Protein AF-A0A5C3FIM9-F1 (afdb_monomer_lite)

pLDDT: mean 81.19, std 13.93, range [34.5, 94.12]

Organism: Pseudozyma antarctica (NCBI:txid84753)

Sequence (104 aa):
MSGRTQASLDSAPADADIAICYHGHNSAYTNDGNTVKDADVFGGLRWADCNGIGIDCFWMSGGGKLGENIFQYWGDDGPDNLAFVKRNDNCEYHPDDKIIYCHN

Radius of gyration: 12.68 Å; chains: 1; bounding box: 32×33×30 Å

Foldseek 3Di:
DQDFDEWDCPQPDPQFFKKKKFQAAKVQPDVDDFADPPPVFKDWDDWDDDPNGIITMMTGAQPVVVFKGKIAGDDDPDVRGMDMDGPDPQWDQDVVRRMIIGGD

Secondary structure (DSSP, 8-state):
--------STTS-TT--EEEEE-SEETTTSSSS-----TTTEEE---EEETTEEEEEEEE-S-GGG--EEEEEES---TTSEEEEESSTTEEEETTTTEEEE--

Structure (mmCIF, N/CA/C/O backbone):
data_AF-A0A5C3FIM9-F1
#
_entry.id   AF-A0A5C3FIM9-F1
#
loop_
_atom_site.group_PDB
_atom_site.id
_atom_site.type_symbol
_atom_site.label_atom_id
_atom_site.label_alt_id
_atom_site.label_comp_id
_atom_site.label_asym_id
_atom_site.label_entity_id
_atom_site.label_seq_id
_atom_site.pdbx_PDB_ins_code
_atom_site.Cartn_x
_atom_site.Cartn_y
_atom_site.Cartn_z
_atom_site.occupancy
_atom_site.B_iso_or_equiv
_atom_site.auth_seq_id
_atom_site.auth_comp_id
_atom_site.auth_asym_id
_atom_site.auth_atom_id
_atom_site.pdbx_PDB_model_num
ATOM 1 N N . MET A 1 1 ? 16.729 -19.530 -8.516 1.00 34.50 1 MET A N 1
ATOM 2 C CA . MET A 1 1 ? 15.538 -19.347 -7.662 1.00 34.50 1 MET A CA 1
ATOM 3 C C . MET A 1 1 ? 14.955 -17.999 -8.042 1.00 34.50 1 MET A C 1
ATOM 5 O O . MET A 1 1 ? 15.652 -17.007 -7.900 1.00 34.50 1 MET A O 1
ATOM 9 N N . SER A 1 2 ? 13.774 -17.977 -8.661 1.00 37.34 2 SER A N 1
ATOM 10 C CA . SER A 1 2 ? 13.079 -16.736 -9.025 1.00 37.34 2 SER A CA 1
ATOM 11 C C . SER A 1 2 ? 12.379 -16.242 -7.758 1.00 37.34 2 SER A C 1
ATOM 13 O O . SER A 1 2 ? 11.441 -16.882 -7.286 1.00 37.34 2 SER A O 1
ATOM 15 N N . GLY A 1 3 ? 12.948 -15.225 -7.111 1.00 48.00 3 GLY A N 1
ATOM 16 C CA . GLY A 1 3 ? 12.395 -14.645 -5.889 1.00 48.00 3 GLY A CA 1
ATOM 17 C C . GLY A 1 3 ? 11.316 -13.646 -6.268 1.00 48.00 3 GLY A C 1
ATOM 18 O O . GLY A 1 3 ? 11.642 -12.579 -6.772 1.00 48.00 3 GLY A O 1
ATOM 19 N N . ARG A 1 4 ? 10.047 -14.011 -6.077 1.00 53.16 4 ARG A N 1
ATOM 20 C CA . ARG A 1 4 ? 8.940 -13.056 -6.170 1.00 53.16 4 ARG A CA 1
ATOM 21 C C . ARG A 1 4 ? 8.923 -12.188 -4.921 1.00 53.16 4 ARG A C 1
ATOM 23 O O . ARG A 1 4 ? 9.156 -12.698 -3.822 1.00 53.16 4 ARG A O 1
ATOM 30 N N . THR A 1 5 ? 8.573 -10.921 -5.098 1.00 60.88 5 THR A N 1
ATOM 31 C CA . THR A 1 5 ? 8.156 -10.026 -4.019 1.00 60.88 5 THR A CA 1
ATOM 32 C C . THR A 1 5 ? 7.086 -10.729 -3.170 1.00 60.88 5 THR A C 1
ATOM 34 O O . THR A 1 5 ? 6.135 -11.296 -3.708 1.00 60.88 5 THR A O 1
ATOM 37 N N . GLN A 1 6 ? 7.255 -10.752 -1.846 1.00 70.62 6 GLN A N 1
ATOM 38 C CA . GLN A 1 6 ? 6.305 -11.356 -0.906 1.00 70.62 6 GLN A CA 1
ATOM 39 C C . GLN A 1 6 ? 5.947 -10.335 0.167 1.00 70.62 6 GLN A C 1
ATOM 41 O O . GLN A 1 6 ? 6.827 -9.852 0.874 1.00 70.62 6 GLN A O 1
ATOM 46 N N . ALA A 1 7 ? 4.656 -10.037 0.297 1.00 79.06 7 ALA A N 1
ATOM 47 C CA . ALA A 1 7 ? 4.130 -9.254 1.406 1.00 79.06 7 ALA A CA 1
ATOM 48 C C . ALA A 1 7 ? 3.695 -10.178 2.549 1.00 79.06 7 ALA A C 1
ATOM 50 O O . ALA A 1 7 ? 3.229 -11.294 2.320 1.00 79.06 7 ALA A O 1
ATOM 51 N N . SER A 1 8 ? 3.839 -9.703 3.784 1.00 82.31 8 SER A N 1
ATOM 52 C CA . SER A 1 8 ? 3.346 -10.379 4.983 1.00 82.31 8 SER A CA 1
ATOM 53 C C . SER A 1 8 ? 2.864 -9.351 6.002 1.00 82.31 8 SER A C 1
ATOM 55 O O . SER A 1 8 ? 3.424 -8.262 6.117 1.00 82.31 8 SER A O 1
ATOM 57 N N . LEU A 1 9 ? 1.838 -9.728 6.763 1.00 83.38 9 LEU A N 1
ATOM 58 C CA . LEU A 1 9 ? 1.301 -8.962 7.886 1.00 83.38 9 LEU A CA 1
ATOM 59 C C . LEU A 1 9 ? 1.957 -9.326 9.230 1.00 83.38 9 LEU A C 1
ATOM 61 O O . LEU A 1 9 ? 1.590 -8.740 10.243 1.00 83.38 9 LEU A O 1
ATOM 65 N N . ASP A 1 10 ? 2.913 -10.261 9.272 1.00 84.81 10 ASP A N 1
ATOM 66 C CA . ASP A 1 10 ? 3.477 -10.794 10.530 1.00 84.81 10 ASP A CA 1
ATOM 67 C C . ASP A 1 10 ? 4.151 -9.726 11.404 1.00 84.81 10 ASP A C 1
ATOM 69 O O . ASP A 1 10 ? 4.236 -9.868 12.621 1.00 84.81 10 ASP A O 1
ATOM 73 N N . SER A 1 11 ? 4.669 -8.666 10.778 1.00 83.12 11 SER A N 1
ATOM 74 C CA . SER A 1 11 ? 5.294 -7.523 11.462 1.00 83.12 11 SER A CA 1
ATOM 75 C C . SER A 1 11 ? 4.410 -6.271 11.470 1.00 83.12 11 SER A C 1
ATOM 77 O O . SER A 1 11 ? 4.854 -5.228 11.942 1.00 83.12 11 SER A O 1
ATOM 79 N N . ALA A 1 12 ? 3.192 -6.357 10.930 1.00 86.44 12 ALA A N 1
ATOM 80 C CA . ALA A 1 12 ? 2.238 -5.257 10.910 1.00 86.44 12 ALA A CA 1
ATOM 81 C C . ALA A 1 12 ? 1.430 -5.226 12.222 1.00 86.44 12 ALA A C 1
ATOM 83 O O . ALA A 1 12 ? 1.144 -6.287 12.791 1.00 86.44 12 ALA A O 1
ATOM 84 N N . PRO A 1 13 ? 1.020 -4.042 12.707 1.00 88.31 13 PRO A N 1
ATOM 85 C CA . PRO A 1 13 ? 0.160 -3.934 13.881 1.00 88.31 13 PRO A CA 1
ATOM 86 C C . PRO A 1 13 ? -1.219 -4.563 13.615 1.00 88.31 13 PRO A C 1
ATOM 88 O O . PRO A 1 13 ? -1.560 -4.876 12.473 1.00 88.31 13 PRO A O 1
ATOM 91 N N . ALA A 1 14 ? -2.001 -4.827 14.667 1.00 88.06 14 ALA A N 1
ATOM 92 C CA . ALA A 1 14 ? -3.256 -5.597 14.589 1.00 88.06 14 ALA A CA 1
ATOM 93 C C . ALA A 1 14 ? -4.401 -4.877 13.848 1.00 88.06 14 ALA A C 1
ATOM 95 O O . ALA A 1 14 ? -5.351 -5.517 13.406 1.00 88.06 14 ALA A O 1
ATOM 96 N N . ASP A 1 15 ? -4.282 -3.567 13.696 1.00 87.00 15 ASP A N 1
ATOM 97 C CA . ASP A 1 15 ? -5.183 -2.660 12.989 1.00 87.00 15 ASP A CA 1
ATOM 98 C C . ASP A 1 15 ? -4.796 -2.429 11.520 1.00 87.00 15 ASP A C 1
ATOM 100 O O . ASP A 1 15 ? -5.559 -1.813 10.789 1.00 87.00 15 ASP A O 1
ATOM 104 N N . ALA A 1 16 ? -3.659 -2.953 11.052 1.00 90.44 16 ALA A N 1
ATOM 105 C CA . ALA A 1 16 ? -3.329 -2.927 9.629 1.00 90.44 16 ALA A CA 1
ATOM 106 C C . ALA A 1 16 ? -4.360 -3.710 8.794 1.00 90.44 16 ALA A C 1
ATOM 108 O O . ALA A 1 16 ? -4.636 -4.883 9.078 1.00 90.44 16 ALA A O 1
ATOM 109 N N . ASP A 1 17 ? -4.856 -3.092 7.724 1.00 93.25 17 ASP A N 1
ATOM 110 C CA . ASP A 1 17 ? -5.798 -3.717 6.788 1.00 93.25 17 ASP A CA 1
ATOM 111 C C . ASP A 1 17 ? -5.073 -4.421 5.640 1.00 93.25 17 ASP A C 1
ATOM 113 O O . ASP A 1 17 ? -5.551 -5.425 5.111 1.00 93.25 17 ASP A O 1
ATOM 117 N N . ILE A 1 18 ? -3.886 -3.939 5.266 1.00 93.31 18 ILE A N 1
ATOM 118 C CA . ILE A 1 18 ? -3.081 -4.516 4.191 1.00 93.31 18 ILE A CA 1
ATOM 119 C C . ILE A 1 18 ? -1.585 -4.317 4.448 1.00 93.31 18 ILE A C 1
ATOM 121 O O . ILE A 1 18 ? -1.151 -3.300 4.990 1.00 93.31 18 ILE A O 1
ATOM 125 N N . ALA A 1 19 ? -0.788 -5.301 4.037 1.00 92.62 19 ALA A N 1
ATOM 126 C CA . ALA A 1 19 ? 0.652 -5.168 3.851 1.00 92.62 19 ALA A CA 1
ATOM 127 C C . ALA A 1 19 ? 0.953 -5.152 2.356 1.00 92.62 19 ALA A C 1
ATOM 129 O O . ALA A 1 19 ? 0.446 -6.000 1.620 1.00 92.62 19 ALA A O 1
ATOM 130 N N . ILE A 1 20 ? 1.787 -4.218 1.920 1.00 90.81 20 ILE A N 1
ATOM 131 C CA . ILE A 1 20 ? 2.178 -4.024 0.528 1.00 90.81 20 ILE A CA 1
ATOM 132 C C . ILE A 1 20 ? 3.700 -4.045 0.469 1.00 90.81 20 ILE A C 1
ATOM 134 O O . ILE A 1 20 ? 4.367 -3.441 1.300 1.00 90.81 20 ILE A O 1
ATOM 138 N N . CYS A 1 21 ? 4.241 -4.743 -0.517 1.00 88.38 21 CYS A N 1
ATOM 139 C CA . CYS A 1 21 ? 5.633 -4.683 -0.916 1.00 88.38 21 CYS A CA 1
ATOM 140 C C . CYS A 1 21 ? 5.664 -4.281 -2.382 1.00 88.38 21 CYS A C 1
ATOM 142 O O . CYS A 1 21 ? 5.071 -4.964 -3.222 1.00 88.38 21 CYS A O 1
ATOM 144 N N . TYR A 1 22 ? 6.333 -3.176 -2.682 1.00 86.56 22 TYR A N 1
ATOM 145 C CA . TYR A 1 22 ? 6.424 -2.667 -4.037 1.00 86.56 22 TYR A CA 1
ATOM 146 C C . TYR A 1 22 ? 7.857 -2.291 -4.394 1.00 86.56 22 TYR A C 1
ATOM 148 O O . TYR A 1 22 ? 8.593 -1.719 -3.589 1.00 86.56 22 TYR A O 1
ATOM 156 N N . HIS A 1 23 ? 8.240 -2.614 -5.623 1.00 84.00 23 HIS A N 1
ATOM 157 C CA . HIS A 1 23 ? 9.474 -2.151 -6.228 1.00 84.00 23 HIS A CA 1
ATOM 158 C C . HIS A 1 23 ? 9.163 -1.129 -7.326 1.00 84.00 23 HIS A C 1
ATOM 160 O O . HIS A 1 23 ? 8.631 -1.484 -8.376 1.00 84.00 23 HIS A O 1
ATOM 166 N N . GLY A 1 24 ? 9.514 0.137 -7.090 1.00 82.44 24 GLY A N 1
ATOM 167 C CA . GLY A 1 24 ? 9.319 1.220 -8.053 1.00 82.44 24 GLY A CA 1
ATOM 168 C C . GLY A 1 24 ? 8.923 2.542 -7.401 1.00 82.44 24 GLY A C 1
ATOM 169 O O . GLY A 1 24 ? 8.866 2.663 -6.175 1.00 82.44 24 GLY A O 1
ATOM 170 N N . HIS A 1 25 ? 8.627 3.542 -8.234 1.00 87.06 25 HIS A N 1
ATOM 171 C CA . HIS A 1 25 ? 8.176 4.857 -7.771 1.00 87.06 25 HIS A CA 1
ATOM 172 C C . HIS A 1 25 ? 6.777 4.743 -7.168 1.00 87.06 25 HIS A C 1
ATOM 174 O O . HIS A 1 25 ? 5.874 4.193 -7.790 1.00 87.06 25 HIS A O 1
ATOM 180 N N . ASN A 1 26 ? 6.572 5.229 -5.947 1.00 89.25 26 ASN A N 1
ATOM 181 C CA . ASN A 1 26 ? 5.307 5.021 -5.248 1.00 89.25 26 ASN A CA 1
ATOM 182 C C . ASN A 1 26 ? 5.030 6.088 -4.190 1.00 89.25 26 ASN A C 1
ATOM 184 O O . ASN A 1 26 ? 5.948 6.733 -3.684 1.00 89.25 26 ASN A O 1
ATOM 188 N N . SER A 1 27 ? 3.762 6.272 -3.837 1.00 91.81 27 SER A N 1
ATOM 189 C CA . SER A 1 27 ? 3.317 7.337 -2.934 1.00 91.81 27 SER A CA 1
ATOM 190 C C . SER A 1 27 ? 3.639 7.077 -1.458 1.00 91.81 27 SER A C 1
ATOM 192 O O . SER A 1 27 ? 3.626 8.012 -0.658 1.00 91.81 27 SER A O 1
ATOM 194 N N . ALA A 1 28 ? 3.981 5.841 -1.071 1.00 89.25 28 ALA A N 1
ATOM 195 C CA . ALA A 1 28 ? 4.317 5.497 0.314 1.00 89.25 28 ALA A CA 1
ATOM 196 C C . ALA A 1 28 ? 5.626 6.164 0.778 1.00 89.25 28 ALA A C 1
ATOM 198 O O . ALA A 1 28 ? 5.709 6.636 1.912 1.00 89.25 28 ALA A O 1
ATOM 199 N N . TYR A 1 29 ? 6.614 6.299 -0.114 1.00 86.62 29 TYR A N 1
ATOM 200 C CA . TYR A 1 29 ? 7.941 6.851 0.215 1.00 86.62 29 TYR A CA 1
ATOM 201 C C . TYR A 1 29 ? 8.313 8.123 -0.559 1.00 86.62 29 TYR A C 1
ATOM 203 O O . TYR A 1 29 ? 9.417 8.643 -0.409 1.00 86.62 29 TYR A O 1
ATOM 211 N N . THR A 1 30 ? 7.389 8.668 -1.350 1.00 85.81 30 THR A N 1
ATOM 212 C CA . THR A 1 30 ? 7.580 9.909 -2.125 1.00 85.81 30 THR A CA 1
ATOM 213 C C . THR A 1 30 ? 6.511 10.932 -1.759 1.00 85.81 30 THR A C 1
ATOM 215 O O . THR A 1 30 ? 5.490 10.566 -1.195 1.00 85.81 30 THR A O 1
ATOM 218 N N . ASN A 1 31 ? 6.697 12.217 -2.063 1.00 87.12 31 ASN A N 1
ATOM 219 C CA . ASN A 1 31 ? 5.670 13.238 -1.788 1.00 87.12 31 ASN A CA 1
ATOM 220 C C . ASN A 1 31 ? 4.551 13.288 -2.845 1.00 87.12 31 ASN A C 1
ATOM 222 O O . ASN A 1 31 ? 3.742 14.213 -2.824 1.00 87.12 31 ASN A O 1
ATOM 226 N N . ASP A 1 32 ? 4.511 12.314 -3.753 1.00 86.94 32 ASP A N 1
ATOM 227 C CA . ASP A 1 32 ? 3.494 12.217 -4.792 1.00 86.94 32 ASP A CA 1
ATOM 228 C C . ASP A 1 32 ? 2.271 11.434 -4.289 1.00 86.94 32 ASP A C 1
ATOM 230 O O . ASP A 1 32 ? 2.383 10.533 -3.456 1.00 86.94 32 ASP A O 1
ATOM 234 N N . GLY A 1 33 ? 1.097 11.733 -4.847 1.00 87.06 33 GLY A N 1
ATOM 235 C CA . GLY A 1 33 ? -0.141 11.003 -4.562 1.00 87.06 33 GLY A CA 1
ATOM 236 C C . GLY A 1 33 ? -0.768 11.309 -3.200 1.00 87.06 33 GLY A C 1
ATOM 237 O O . GLY A 1 33 ? -0.502 12.342 -2.590 1.00 87.06 33 GLY A O 1
ATOM 238 N N . ASN A 1 34 ? -1.647 10.408 -2.753 1.00 88.94 34 ASN A N 1
ATOM 239 C CA . ASN A 1 34 ? -2.562 10.635 -1.626 1.00 88.94 34 ASN A CA 1
ATOM 240 C C . ASN A 1 34 ? -2.405 9.620 -0.474 1.00 88.94 34 ASN A C 1
ATOM 242 O O . ASN A 1 34 ? -3.365 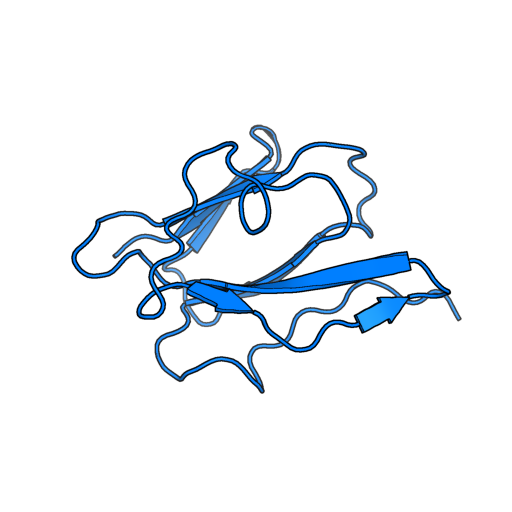9.352 0.248 1.00 88.94 34 ASN A O 1
ATOM 246 N N . THR A 1 35 ? -1.217 9.035 -0.288 1.00 91.38 35 THR A N 1
ATOM 247 C CA . THR A 1 35 ? -0.984 8.121 0.845 1.00 91.38 35 THR A CA 1
ATOM 248 C C . THR A 1 35 ? -0.911 8.893 2.150 1.00 91.38 35 THR A C 1
ATOM 250 O O . THR A 1 35 ? -0.070 9.781 2.310 1.00 91.38 35 THR A O 1
ATOM 253 N N . VAL A 1 36 ? -1.762 8.516 3.100 1.00 91.12 36 VAL A N 1
ATOM 254 C CA . VAL A 1 36 ? -1.739 9.044 4.463 1.00 91.12 36 VAL A CA 1
ATOM 255 C C . VAL A 1 36 ? -0.618 8.334 5.216 1.00 91.12 36 VAL A C 1
ATOM 257 O O . VAL A 1 36 ? -0.647 7.114 5.357 1.00 91.12 36 VAL A O 1
ATOM 260 N N . LYS A 1 37 ? 0.389 9.093 5.666 1.00 89.75 37 LYS A N 1
ATOM 261 C CA . LYS A 1 37 ? 1.628 8.568 6.282 1.00 89.75 37 LYS A CA 1
ATOM 262 C C . LYS A 1 37 ? 1.698 8.775 7.790 1.00 89.75 37 LYS A C 1
ATOM 264 O O . LYS A 1 37 ? 2.773 8.673 8.382 1.00 89.75 37 LYS A O 1
ATOM 269 N N . ASP A 1 38 ? 0.570 9.111 8.402 1.00 89.94 38 ASP A N 1
ATOM 270 C CA . ASP A 1 38 ? 0.473 9.202 9.849 1.00 89.94 38 ASP A CA 1
ATOM 271 C C . ASP A 1 38 ? 0.745 7.833 10.474 1.00 89.94 38 ASP A C 1
ATOM 273 O O . ASP A 1 38 ? 0.251 6.810 9.999 1.00 89.94 38 ASP A O 1
ATOM 277 N N . ALA A 1 39 ? 1.531 7.820 11.551 1.00 87.75 39 ALA A N 1
ATOM 278 C CA . ALA A 1 39 ? 2.018 6.589 12.180 1.00 87.75 39 ALA A CA 1
ATOM 279 C C . ALA A 1 39 ? 0.897 5.670 12.705 1.00 87.75 39 ALA A C 1
ATOM 281 O O . ALA A 1 39 ? 1.140 4.491 12.951 1.00 87.75 39 ALA A O 1
ATOM 282 N N . ASP A 1 40 ? -0.315 6.208 12.864 1.00 87.56 40 ASP A N 1
ATOM 283 C CA . ASP A 1 40 ? -1.508 5.469 13.280 1.00 87.56 40 ASP A CA 1
ATOM 284 C C . ASP A 1 40 ? -2.126 4.643 12.138 1.00 87.56 40 ASP A C 1
ATOM 286 O O . ASP A 1 40 ? -2.892 3.722 12.399 1.00 87.56 40 ASP A O 1
ATOM 290 N N . VAL A 1 41 ? -1.839 4.975 10.873 1.00 89.56 41 VAL A N 1
ATOM 291 C CA . VAL A 1 41 ? -2.503 4.369 9.698 1.00 89.56 41 VAL A CA 1
ATOM 292 C C . VAL A 1 41 ? -1.535 3.907 8.615 1.00 89.56 41 VAL A C 1
ATOM 294 O O . VAL A 1 41 ? -1.954 3.412 7.567 1.00 89.56 41 VAL A O 1
ATOM 297 N N . PHE A 1 42 ? -0.239 4.089 8.854 1.00 92.19 42 PHE A N 1
ATOM 298 C CA . PHE A 1 42 ? 0.829 3.734 7.941 1.00 92.19 42 PHE A CA 1
ATOM 299 C C . PHE A 1 42 ? 2.127 3.455 8.693 1.00 92.19 42 PHE A C 1
ATOM 301 O O . PHE A 1 42 ? 2.496 4.156 9.638 1.00 92.19 42 PHE A O 1
ATOM 308 N N . GLY A 1 43 ? 2.894 2.484 8.205 1.00 90.62 43 GLY A N 1
ATOM 309 C CA . GLY A 1 43 ? 4.254 2.286 8.682 1.00 90.62 43 GLY A CA 1
ATOM 310 C C . GLY A 1 43 ? 5.073 1.347 7.814 1.00 90.62 43 GLY A C 1
ATOM 311 O O . GLY A 1 43 ? 4.554 0.440 7.168 1.00 90.62 43 GLY A O 1
ATOM 312 N N . GLY A 1 44 ? 6.389 1.553 7.827 1.00 87.06 44 GLY A N 1
ATOM 313 C CA . GLY A 1 44 ? 7.328 0.664 7.152 1.00 87.06 44 GLY A CA 1
ATOM 314 C C . GLY A 1 44 ? 7.358 -0.722 7.797 1.00 87.06 44 GLY A C 1
ATOM 315 O O . GLY A 1 44 ? 7.391 -0.861 9.020 1.00 87.06 44 GLY A O 1
ATOM 316 N N . LEU A 1 45 ? 7.380 -1.749 6.959 1.00 81.62 45 LEU A N 1
ATOM 317 C CA . LEU A 1 45 ? 7.714 -3.120 7.321 1.00 81.62 45 LEU A CA 1
ATOM 318 C C . LEU A 1 45 ? 9.201 -3.369 7.029 1.00 81.62 45 LEU A C 1
ATOM 320 O O . LEU A 1 45 ? 9.922 -2.493 6.549 1.00 81.62 45 LEU A O 1
ATOM 324 N N . ARG A 1 46 ? 9.691 -4.572 7.352 1.00 68.69 46 ARG A N 1
ATOM 325 C CA . ARG A 1 46 ? 11.075 -4.953 7.040 1.00 68.69 46 ARG A CA 1
ATOM 326 C C . ARG A 1 46 ? 11.341 -4.789 5.544 1.00 68.69 46 ARG A C 1
ATOM 328 O O . ARG A 1 46 ? 10.655 -5.391 4.726 1.00 68.69 46 ARG A O 1
ATOM 335 N N . TRP A 1 47 ? 12.377 -4.021 5.229 1.00 62.72 47 TRP A N 1
ATOM 336 C CA . TRP A 1 47 ? 12.923 -3.913 3.885 1.00 62.72 47 TRP A CA 1
ATOM 337 C C . TRP A 1 47 ? 13.534 -5.253 3.465 1.00 62.72 47 TRP A C 1
ATOM 339 O O . TRP A 1 47 ? 14.242 -5.892 4.254 1.00 62.72 47 TRP A O 1
ATOM 349 N N . ALA A 1 48 ? 13.233 -5.689 2.244 1.00 59.75 48 ALA A N 1
ATOM 350 C CA . ALA A 1 48 ? 13.739 -6.935 1.688 1.00 59.75 48 ALA A CA 1
ATOM 351 C C . ALA A 1 48 ? 14.569 -6.650 0.434 1.00 59.75 48 ALA A C 1
ATOM 353 O O . ALA A 1 48 ? 14.113 -5.981 -0.489 1.00 59.75 48 ALA A O 1
ATOM 354 N N . ASP A 1 49 ? 15.780 -7.203 0.393 1.00 54.88 49 ASP A N 1
ATOM 355 C CA . ASP A 1 49 ? 16.613 -7.229 -0.806 1.00 54.88 49 ASP A CA 1
ATOM 356 C C . ASP A 1 49 ? 16.237 -8.435 -1.672 1.00 54.88 49 ASP A C 1
ATOM 358 O O . ASP A 1 49 ? 16.384 -9.586 -1.248 1.00 54.88 49 ASP A O 1
ATOM 362 N N . CYS A 1 50 ? 15.822 -8.201 -2.915 1.00 54.28 50 CYS A N 1
ATOM 363 C CA . CYS A 1 50 ? 15.667 -9.252 -3.921 1.00 54.28 50 CYS A CA 1
ATOM 364 C C . CYS A 1 50 ? 16.772 -9.134 -4.976 1.00 54.28 50 CYS A C 1
ATOM 366 O O . CYS A 1 50 ? 16.609 -8.483 -5.999 1.00 54.28 50 CYS A O 1
ATOM 368 N N . ASN A 1 51 ? 17.917 -9.788 -4.742 1.00 57.50 51 ASN A N 1
ATOM 369 C CA . ASN A 1 51 ? 19.093 -9.756 -5.633 1.00 57.50 51 ASN A CA 1
ATOM 370 C C . ASN A 1 51 ? 19.688 -8.344 -5.850 1.00 57.50 51 ASN A C 1
ATOM 372 O O . ASN A 1 51 ? 20.106 -8.014 -6.958 1.00 57.50 51 ASN A O 1
ATOM 376 N N . GLY A 1 52 ? 19.733 -7.516 -4.799 1.00 54.50 52 GLY A N 1
ATOM 377 C CA . GLY A 1 52 ? 20.220 -6.128 -4.866 1.00 54.50 52 GLY A CA 1
ATOM 378 C C . GLY A 1 52 ? 19.177 -5.124 -5.364 1.00 54.50 52 GLY A C 1
ATOM 379 O O . GLY A 1 52 ? 19.498 -3.958 -5.586 1.00 54.50 52 GLY A O 1
ATOM 380 N N . ILE A 1 53 ? 17.938 -5.583 -5.548 1.00 63.81 53 ILE A N 1
ATOM 381 C CA . ILE A 1 53 ? 16.770 -4.751 -5.804 1.00 63.81 53 ILE A CA 1
ATOM 382 C C . ILE A 1 53 ? 16.092 -4.492 -4.458 1.00 63.81 53 ILE A C 1
ATOM 384 O O . ILE A 1 53 ? 15.582 -5.426 -3.834 1.00 63.81 53 ILE A O 1
ATOM 388 N N . GLY A 1 54 ? 16.097 -3.232 -4.022 1.00 66.19 54 GLY A N 1
ATOM 389 C CA . GLY A 1 54 ? 15.390 -2.816 -2.818 1.00 66.19 54 GLY A CA 1
ATOM 390 C C . GLY A 1 54 ? 13.880 -2.886 -3.016 1.00 66.19 54 GLY A C 1
ATOM 391 O O . GLY A 1 54 ? 13.353 -2.292 -3.961 1.00 66.19 54 GLY A O 1
ATOM 392 N N . ILE A 1 55 ? 13.203 -3.617 -2.133 1.00 78.06 55 ILE A N 1
ATOM 393 C CA . ILE A 1 55 ? 11.745 -3.696 -2.070 1.00 78.06 55 ILE A CA 1
ATOM 394 C C . ILE A 1 55 ? 11.284 -2.951 -0.828 1.00 78.06 55 ILE A C 1
ATOM 396 O O . ILE A 1 55 ? 11.630 -3.313 0.302 1.00 78.06 55 ILE A O 1
ATOM 400 N N . ASP A 1 56 ? 10.453 -1.944 -1.057 1.00 82.94 56 ASP A N 1
ATOM 401 C CA . ASP A 1 56 ? 9.828 -1.192 0.011 1.00 82.94 56 ASP A CA 1
ATOM 402 C C . ASP A 1 56 ? 8.546 -1.898 0.441 1.00 82.94 56 ASP A C 1
ATOM 404 O O . ASP A 1 56 ? 7.594 -2.032 -0.330 1.00 82.94 56 ASP A O 1
ATOM 408 N N . CYS A 1 57 ? 8.537 -2.370 1.684 1.00 87.94 57 CYS A N 1
ATOM 409 C CA . CYS A 1 57 ? 7.383 -3.004 2.297 1.00 87.94 57 CYS A CA 1
ATOM 410 C C . CYS A 1 57 ? 6.815 -2.105 3.390 1.00 87.94 57 CYS A C 1
ATOM 412 O O . CYS A 1 57 ? 7.560 -1.570 4.207 1.00 87.94 57 CYS A O 1
ATOM 414 N N . PHE A 1 58 ? 5.498 -1.983 3.448 1.00 91.62 58 PHE A N 1
ATOM 415 C CA . PHE A 1 58 ? 4.780 -1.149 4.403 1.00 91.62 58 PHE A CA 1
ATOM 416 C C . PHE A 1 58 ? 3.393 -1.724 4.669 1.00 91.62 58 PHE A C 1
ATOM 418 O O . PHE A 1 58 ? 2.886 -2.560 3.920 1.00 91.62 58 PHE A O 1
ATOM 425 N N . TRP A 1 59 ? 2.785 -1.294 5.764 1.00 93.12 59 TRP A N 1
ATOM 426 C CA . TRP A 1 59 ? 1.388 -1.553 6.057 1.00 93.12 59 TRP A CA 1
ATOM 427 C C . TRP A 1 59 ? 0.596 -0.256 5.961 1.00 93.12 59 TRP A C 1
ATOM 429 O O . TRP A 1 59 ? 1.137 0.834 6.162 1.00 93.12 59 TRP A O 1
ATOM 439 N N . MET A 1 60 ? -0.689 -0.395 5.663 1.00 92.81 60 MET A N 1
ATOM 440 C CA . MET A 1 60 ? -1.658 0.686 5.770 1.00 92.81 60 MET A CA 1
ATOM 441 C C . MET A 1 60 ? -2.975 0.144 6.323 1.00 92.81 60 MET A C 1
ATOM 443 O O . MET A 1 60 ? -3.306 -1.034 6.147 1.00 92.81 60 MET A O 1
ATOM 447 N N . SER A 1 61 ? -3.713 1.008 7.001 1.00 91.56 61 SER A N 1
ATOM 448 C CA . SER A 1 61 ? -5.132 0.824 7.291 1.00 91.56 61 SER A CA 1
ATOM 449 C C . SER A 1 61 ? -5.954 1.861 6.526 1.00 91.56 61 SER A C 1
ATOM 451 O O . SER A 1 61 ? -5.404 2.837 6.002 1.00 91.56 61 SER A O 1
ATOM 453 N N . GLY A 1 62 ? -7.269 1.659 6.442 1.00 81.06 62 GLY A N 1
ATOM 454 C CA . GLY A 1 62 ? -8.209 2.736 6.184 1.00 81.06 62 GLY A CA 1
ATOM 455 C C . GLY A 1 62 ? -7.873 3.850 7.151 1.00 81.06 62 GLY A C 1
ATOM 456 O O . GLY A 1 62 ? -7.708 3.578 8.337 1.00 81.06 62 GLY A O 1
ATOM 457 N N . GLY A 1 63 ? -7.666 5.061 6.636 1.00 66.19 63 GLY A N 1
ATOM 458 C CA . GLY A 1 63 ? -6.980 6.186 7.285 1.00 66.19 63 GLY A CA 1
ATOM 459 C C . GLY A 1 63 ? -7.597 6.703 8.591 1.00 66.19 63 GLY A C 1
ATOM 460 O O . GLY A 1 63 ? -7.324 7.830 9.001 1.00 66.19 63 GLY A O 1
ATOM 461 N N . GLY A 1 64 ? -8.397 5.902 9.290 1.00 68.50 64 GLY A N 1
ATOM 462 C CA . GLY A 1 64 ? -8.860 6.113 10.642 1.00 68.50 64 GLY A CA 1
ATOM 463 C C . GLY A 1 64 ? -9.656 7.401 10.712 1.00 68.50 64 GLY A C 1
ATOM 464 O O . GLY A 1 64 ? -10.637 7.610 10.004 1.00 68.50 64 GLY A O 1
ATOM 465 N N . LYS A 1 65 ? -9.187 8.337 11.539 1.00 59.97 65 LYS A N 1
ATOM 466 C CA . LYS A 1 65 ? -9.806 9.666 11.671 1.00 59.97 65 LYS A CA 1
ATOM 467 C C . LYS A 1 65 ? -9.577 10.587 10.463 1.00 59.97 65 LYS A C 1
ATOM 469 O O . LYS A 1 65 ? -10.162 11.666 10.432 1.00 59.97 65 LYS A O 1
ATOM 474 N N . LEU A 1 66 ? -8.716 10.203 9.522 1.00 64.31 66 LEU A N 1
ATOM 475 C CA . LEU A 1 66 ? -8.261 11.025 8.397 1.00 64.31 66 LEU A CA 1
ATOM 476 C C . LEU A 1 66 ? -8.945 10.667 7.068 1.00 64.31 66 LEU A C 1
ATOM 478 O O . LEU A 1 66 ? -8.744 11.375 6.085 1.00 64.31 66 LEU A O 1
ATOM 482 N N . GLY A 1 67 ? -9.802 9.641 7.047 1.00 72.69 67 GLY A N 1
ATOM 483 C CA . GLY A 1 67 ? -10.543 9.219 5.855 1.00 72.69 67 GLY A CA 1
ATOM 484 C C . GLY A 1 67 ? -9.887 8.041 5.140 1.00 72.69 67 GLY A C 1
ATOM 485 O O . GLY A 1 67 ? -9.257 7.211 5.777 1.00 72.69 67 GLY A O 1
ATOM 486 N N . GLU A 1 68 ? -10.073 7.923 3.829 1.00 87.44 68 GLU A N 1
ATOM 487 C CA . GLU A 1 68 ? -9.498 6.829 3.035 1.00 87.44 68 GLU A CA 1
ATOM 488 C C . GLU A 1 68 ? -7.971 6.951 2.945 1.00 87.44 68 GLU A C 1
ATOM 490 O O . GLU A 1 68 ? -7.437 8.052 2.805 1.00 87.44 68 GLU A O 1
ATOM 495 N N . ASN A 1 69 ? -7.263 5.820 2.994 1.00 91.19 69 ASN A N 1
ATOM 496 C CA . ASN A 1 69 ? -5.830 5.785 2.707 1.00 91.19 69 ASN A CA 1
ATOM 497 C C . ASN A 1 69 ? -5.616 5.216 1.303 1.00 91.19 69 ASN A C 1
ATOM 499 O O . ASN A 1 69 ? -6.168 4.169 0.964 1.00 91.19 69 ASN A O 1
ATOM 503 N N . ILE A 1 70 ? -4.838 5.914 0.477 1.00 93.06 70 ILE A N 1
ATOM 504 C CA . ILE A 1 70 ? -4.705 5.613 -0.9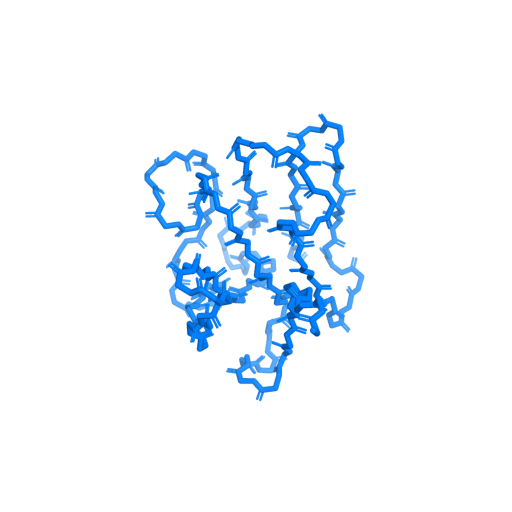49 1.00 93.06 70 ILE A CA 1
ATOM 505 C C . ILE A 1 70 ? -3.233 5.371 -1.269 1.00 93.06 70 ILE A C 1
ATOM 507 O O . ILE A 1 70 ? -2.416 6.290 -1.212 1.00 93.06 70 ILE A O 1
ATOM 511 N N . PHE A 1 71 ? -2.884 4.146 -1.645 1.00 93.00 71 PHE A N 1
ATOM 512 C CA . PHE A 1 71 ? -1.569 3.817 -2.182 1.00 93.00 71 PHE A CA 1
ATOM 513 C C . PHE A 1 71 ? -1.585 3.880 -3.709 1.00 93.00 71 PHE A C 1
ATOM 515 O O . PHE A 1 71 ? -2.395 3.220 -4.352 1.00 93.00 71 PHE A O 1
ATOM 522 N N . GLN A 1 72 ? -0.674 4.654 -4.289 1.00 92.94 72 GLN A N 1
ATOM 523 C CA . GLN A 1 72 ? -0.508 4.832 -5.727 1.00 92.94 72 GLN A CA 1
ATOM 524 C C . GLN A 1 72 ? 0.914 4.445 -6.122 1.00 92.94 72 GLN A C 1
ATOM 526 O O . GLN A 1 72 ? 1.876 4.721 -5.397 1.00 92.94 72 G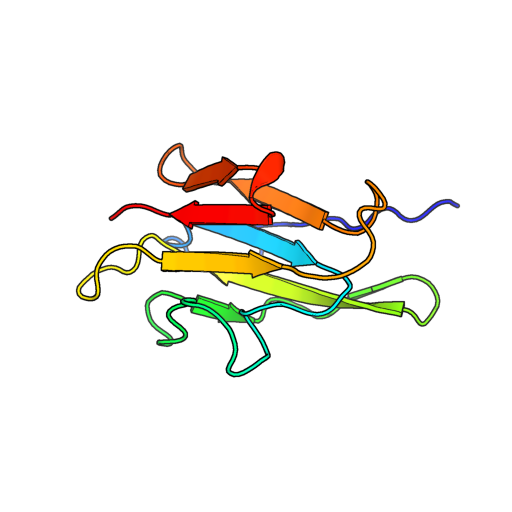LN A O 1
ATOM 531 N N . TYR A 1 73 ? 1.056 3.819 -7.283 1.00 89.75 73 TYR A N 1
ATOM 532 C CA . TYR A 1 73 ? 2.355 3.384 -7.775 1.00 89.75 73 TYR A CA 1
ATOM 533 C C . TYR A 1 73 ? 2.539 3.688 -9.262 1.00 89.75 73 TYR A C 1
ATOM 535 O O . TYR A 1 73 ? 1.596 3.717 -10.051 1.00 89.75 73 TYR A O 1
ATOM 543 N N . TRP A 1 74 ? 3.788 3.952 -9.636 1.00 86.44 74 TRP A N 1
ATOM 544 C CA . TRP A 1 74 ? 4.200 4.374 -10.966 1.00 86.44 74 TRP A CA 1
ATOM 545 C C . TRP A 1 74 ? 5.492 3.661 -11.370 1.00 86.44 74 TRP A C 1
ATOM 547 O O . TRP A 1 74 ? 6.387 3.427 -10.560 1.00 86.44 74 TRP A O 1
ATOM 557 N N . GLY A 1 75 ? 5.634 3.386 -12.661 1.00 69.94 75 GLY A N 1
ATOM 558 C CA . GLY A 1 75 ? 6.743 2.583 -13.172 1.00 69.94 75 GLY A CA 1
ATOM 559 C C . GLY A 1 75 ? 6.300 1.175 -13.551 1.00 69.94 75 GLY A C 1
ATOM 560 O O . GLY A 1 75 ? 5.114 0.859 -13.490 1.00 69.94 75 GLY A O 1
ATOM 561 N N . ASP A 1 76 ? 7.256 0.399 -14.059 1.00 57.50 76 ASP A N 1
ATOM 562 C CA . ASP A 1 76 ? 7.033 -0.781 -14.898 1.00 57.50 76 ASP A CA 1
ATOM 563 C C . ASP A 1 76 ? 6.110 -1.827 -14.242 1.00 57.50 76 ASP A C 1
ATOM 565 O O . ASP A 1 76 ? 6.378 -2.313 -13.139 1.00 57.50 76 ASP A O 1
ATOM 569 N N . ASP A 1 77 ? 5.031 -2.177 -14.949 1.00 53.66 77 ASP A N 1
ATOM 570 C CA . ASP A 1 77 ? 3.954 -3.102 -14.552 1.00 53.66 77 ASP A CA 1
ATOM 571 C C . ASP A 1 77 ? 4.377 -4.573 -14.676 1.00 53.66 77 ASP A C 1
ATOM 573 O O . ASP A 1 77 ? 3.599 -5.449 -15.066 1.00 53.66 77 ASP A O 1
ATOM 577 N N . GLY A 1 78 ? 5.637 -4.871 -14.359 1.00 59.12 78 GLY A N 1
ATOM 578 C CA . GLY A 1 78 ? 6.056 -6.247 -14.169 1.00 59.12 78 GLY A CA 1
ATOM 579 C C . GLY A 1 78 ? 5.179 -6.874 -13.077 1.00 59.12 78 GLY A C 1
ATOM 580 O O . GLY A 1 78 ? 5.142 -6.336 -11.969 1.00 59.12 78 GLY A O 1
ATOM 581 N N . PRO A 1 79 ? 4.499 -8.011 -13.325 1.00 56.03 79 PRO A N 1
ATOM 582 C CA . PRO A 1 79 ? 3.641 -8.660 -12.326 1.00 56.03 79 PRO A CA 1
ATOM 583 C C . PRO A 1 79 ? 4.399 -9.086 -11.056 1.00 56.03 79 PRO A C 1
ATOM 585 O O . PRO A 1 79 ? 3.778 -9.436 -10.057 1.00 56.03 79 PRO A O 1
ATOM 588 N N . ASP A 1 80 ? 5.733 -9.044 -11.083 1.00 63.78 80 ASP A N 1
ATOM 589 C CA . ASP A 1 80 ? 6.610 -9.353 -9.956 1.00 63.78 80 ASP A CA 1
ATOM 590 C C . ASP A 1 80 ? 6.930 -8.132 -9.062 1.00 63.78 80 ASP A C 1
ATOM 592 O O . ASP A 1 80 ? 7.549 -8.300 -8.008 1.00 63.78 80 ASP A O 1
ATOM 596 N N . ASN A 1 81 ? 6.508 -6.917 -9.436 1.00 78.50 81 ASN A N 1
ATOM 597 C CA . ASN A 1 81 ? 6.886 -5.680 -8.739 1.00 78.50 81 ASN A CA 1
ATOM 598 C C . ASN A 1 81 ? 5.944 -5.296 -7.594 1.00 78.50 81 ASN A C 1
ATOM 600 O O . ASN A 1 81 ? 6.353 -4.528 -6.730 1.00 78.50 81 ASN A O 1
ATOM 604 N N . LEU A 1 82 ? 4.716 -5.827 -7.561 1.00 85.44 82 LEU A N 1
ATOM 605 C CA . LEU A 1 82 ? 3.729 -5.571 -6.512 1.00 85.44 82 LEU A CA 1
ATOM 606 C C . LEU A 1 82 ? 3.303 -6.883 -5.855 1.00 85.44 82 LEU A C 1
ATOM 608 O O . LEU A 1 82 ? 2.757 -7.771 -6.507 1.00 85.44 82 LEU A O 1
ATOM 612 N N . ALA A 1 83 ? 3.482 -6.975 -4.542 1.00 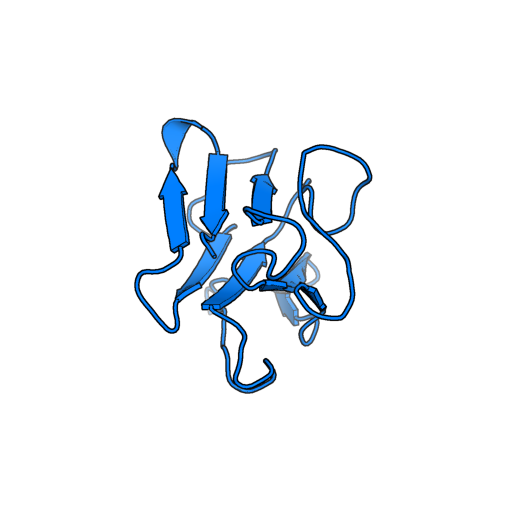87.69 83 ALA A N 1
ATOM 613 C CA . ALA A 1 83 ? 2.870 -8.009 -3.723 1.00 87.69 83 ALA A CA 1
ATOM 614 C C . ALA A 1 83 ? 2.087 -7.361 -2.589 1.00 87.69 83 ALA A C 1
ATOM 616 O O . ALA A 1 83 ? 2.552 -6.403 -1.977 1.00 87.69 83 ALA A O 1
ATOM 617 N N . PHE A 1 84 ? 0.916 -7.901 -2.272 1.00 89.94 84 PHE A N 1
ATOM 618 C CA . PHE A 1 84 ? 0.148 -7.442 -1.125 1.00 89.94 84 PHE A CA 1
ATOM 619 C C . PHE A 1 84 ? -0.612 -8.587 -0.460 1.00 89.94 84 PHE A C 1
ATOM 621 O O . PHE A 1 84 ? -0.966 -9.576 -1.103 1.00 89.94 84 PHE A O 1
ATOM 628 N N . VAL A 1 85 ? -0.874 -8.439 0.836 1.00 91.19 85 VAL A N 1
ATOM 629 C CA . VAL A 1 85 ? -1.728 -9.334 1.622 1.00 91.19 85 VAL A CA 1
ATOM 630 C C . VAL A 1 85 ? -2.719 -8.480 2.392 1.00 91.19 85 VAL A C 1
ATOM 632 O O . VAL A 1 85 ? -2.321 -7.659 3.218 1.00 91.19 85 VAL A O 1
ATOM 635 N N . LYS A 1 86 ? -4.008 -8.679 2.114 1.00 92.25 86 LYS A N 1
ATOM 636 C CA . LYS A 1 86 ? -5.107 -8.040 2.842 1.00 92.25 86 LYS A CA 1
ATOM 637 C C . LYS A 1 86 ? -5.436 -8.855 4.088 1.00 92.25 86 LYS A C 1
ATOM 639 O O . LYS A 1 86 ? -5.476 -10.084 4.029 1.00 92.25 86 LYS A O 1
ATOM 644 N N . ARG A 1 87 ? -5.679 -8.177 5.205 1.00 90.31 87 ARG A N 1
ATOM 645 C CA . ARG A 1 87 ? -6.208 -8.783 6.430 1.00 90.31 87 ARG A CA 1
ATOM 646 C C . ARG A 1 87 ? -7.728 -8.925 6.370 1.00 90.31 87 ARG A C 1
ATOM 648 O O . ARG A 1 87 ? -8.270 -9.861 6.950 1.00 90.31 87 ARG A O 1
ATOM 655 N N . ASN A 1 88 ? -8.396 -7.997 5.692 1.00 88.00 88 ASN A N 1
ATOM 656 C CA . ASN A 1 88 ? -9.847 -7.901 5.576 1.00 88.00 88 ASN A CA 1
ATOM 657 C C . ASN A 1 88 ? -10.248 -7.307 4.212 1.00 88.00 88 ASN A C 1
ATOM 659 O O . ASN A 1 88 ? -9.400 -7.036 3.360 1.00 88.00 88 ASN A O 1
ATOM 663 N N . ASP A 1 89 ? -11.550 -7.106 4.018 1.00 89.88 89 ASP A N 1
ATOM 664 C CA . ASP A 1 89 ? -12.119 -6.566 2.781 1.00 89.88 89 ASP A CA 1
ATOM 665 C C . ASP A 1 89 ? -12.171 -5.025 2.759 1.00 89.88 89 ASP A C 1
ATOM 667 O O . ASP A 1 89 ? -12.806 -4.450 1.881 1.00 89.88 89 ASP A O 1
ATOM 671 N N . ASN A 1 90 ? -11.486 -4.338 3.685 1.00 90.88 90 ASN A N 1
ATOM 672 C CA . ASN A 1 90 ? -11.481 -2.870 3.742 1.00 90.88 90 ASN A CA 1
ATOM 673 C C . ASN A 1 90 ? -10.649 -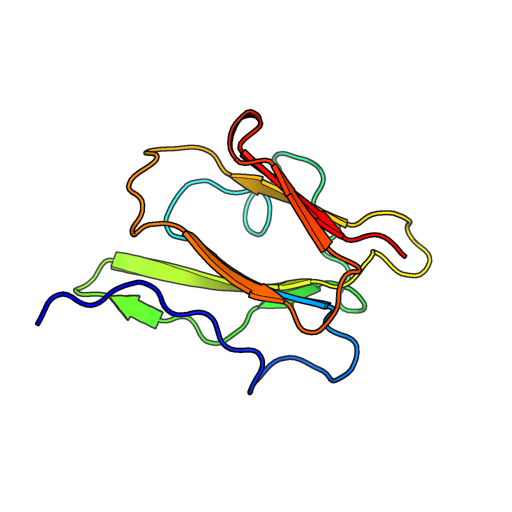2.236 2.627 1.00 90.88 90 ASN A C 1
ATOM 675 O O . ASN A 1 90 ? -10.724 -1.026 2.439 1.00 90.88 90 ASN A O 1
ATOM 679 N N . CYS A 1 91 ? -9.843 -3.019 1.904 1.00 93.38 91 CYS A N 1
ATOM 680 C CA . CYS A 1 91 ? -9.005 -2.500 0.834 1.00 93.38 91 CYS A CA 1
ATOM 681 C C . CYS A 1 91 ? -9.386 -3.053 -0.540 1.00 93.38 91 CYS A C 1
ATOM 683 O O . CYS A 1 91 ? -9.556 -4.262 -0.719 1.00 93.38 91 CYS A O 1
ATOM 685 N N . GLU A 1 92 ? -9.390 -2.194 -1.552 1.00 94.12 92 GLU A N 1
ATOM 686 C CA . GLU A 1 92 ? -9.673 -2.500 -2.952 1.00 94.12 92 GLU A CA 1
ATOM 687 C C . GLU A 1 92 ? -8.435 -2.281 -3.823 1.00 94.12 92 GLU A C 1
ATOM 689 O O . GLU A 1 92 ? -7.682 -1.333 -3.624 1.00 94.12 92 GLU A O 1
ATOM 694 N N . TYR A 1 93 ? -8.212 -3.167 -4.798 1.00 92.25 93 TYR A N 1
ATOM 695 C CA . TYR A 1 93 ? -7.095 -3.058 -5.738 1.00 92.25 93 TYR A CA 1
ATOM 696 C C . TYR A 1 93 ? -7.629 -2.737 -7.131 1.00 92.25 93 TYR A C 1
ATOM 698 O O . TYR A 1 93 ? -8.374 -3.536 -7.696 1.00 92.25 93 TYR A O 1
ATOM 706 N N . HIS A 1 94 ? -7.216 -1.592 -7.667 1.00 91.75 94 HIS A N 1
ATOM 707 C CA . HIS A 1 94 ? -7.602 -1.072 -8.976 1.00 91.75 94 HIS A CA 1
ATOM 708 C C . HIS A 1 94 ? -6.356 -1.055 -9.876 1.00 91.75 94 HIS A C 1
ATOM 710 O O . HIS A 1 94 ? -5.614 -0.069 -9.890 1.00 91.75 94 HIS A O 1
ATOM 716 N N . PRO A 1 95 ? -6.054 -2.170 -10.573 1.00 87.44 95 PRO A N 1
ATOM 717 C CA . PRO A 1 95 ? -4.827 -2.312 -11.359 1.00 87.44 95 PRO A CA 1
ATOM 718 C C . PRO A 1 95 ? -4.755 -1.343 -12.543 1.00 87.44 95 PRO A C 1
ATOM 720 O O . PRO A 1 95 ? -3.674 -0.847 -12.840 1.00 87.44 95 PRO A O 1
ATOM 723 N N . ASP A 1 96 ? -5.891 -1.044 -13.179 1.00 88.06 96 ASP A N 1
ATOM 724 C CA . ASP A 1 96 ? -5.952 -0.147 -14.342 1.00 88.06 96 ASP A CA 1
ATOM 725 C C . ASP A 1 96 ? -5.544 1.290 -13.977 1.00 88.06 96 ASP A C 1
ATOM 727 O O . ASP A 1 96 ? -4.871 1.967 -14.755 1.00 88.06 96 ASP A O 1
AT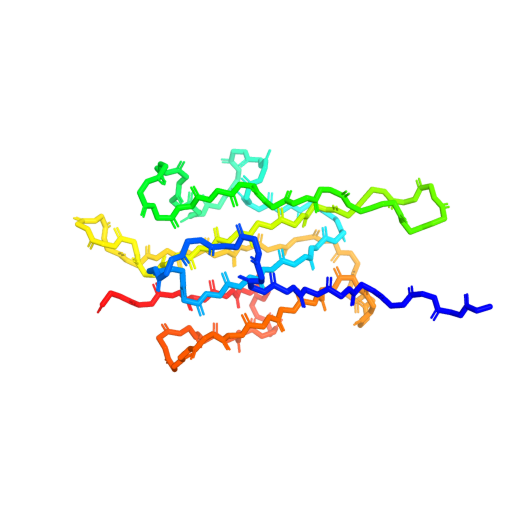OM 731 N N . ASP A 1 97 ? -5.883 1.719 -12.759 1.00 89.25 97 ASP A N 1
ATOM 732 C CA . ASP A 1 97 ? -5.540 3.041 -12.226 1.00 89.25 97 ASP A CA 1
ATOM 733 C C . ASP A 1 97 ? -4.204 3.051 -11.466 1.00 89.25 97 ASP A C 1
ATOM 735 O O . ASP A 1 97 ? -3.685 4.118 -11.131 1.00 89.25 97 ASP A O 1
ATOM 739 N N . LYS A 1 98 ? -3.635 1.868 -11.202 1.00 90.81 98 LYS A N 1
ATOM 740 C CA . LYS A 1 98 ? -2.455 1.650 -10.351 1.00 90.81 98 LYS A CA 1
ATOM 741 C C . LYS A 1 98 ? -2.633 2.147 -8.917 1.00 90.81 98 LYS A C 1
ATOM 743 O O . LYS A 1 98 ? -1.768 2.830 -8.358 1.00 90.81 98 LYS A O 1
ATOM 748 N N . ILE A 1 99 ? -3.773 1.799 -8.316 1.00 92.44 99 ILE A N 1
ATOM 749 C CA . ILE A 1 99 ? -4.164 2.274 -6.984 1.00 92.44 99 ILE A CA 1
ATOM 750 C C . ILE A 1 99 ? -4.632 1.121 -6.087 1.00 92.44 99 ILE A C 1
ATOM 752 O O . ILE A 1 99 ? -5.294 0.184 -6.535 1.00 92.44 99 ILE A O 1
ATOM 756 N N . ILE A 1 100 ? -4.297 1.197 -4.799 1.00 93.50 100 ILE A N 1
ATOM 757 C CA . ILE A 1 100 ? -4.952 0.454 -3.720 1.00 93.50 100 ILE A CA 1
ATOM 758 C C . ILE A 1 100 ? -5.641 1.464 -2.802 1.00 93.50 100 ILE A C 1
ATOM 760 O O . ILE A 1 100 ? -4.991 2.356 -2.260 1.00 93.50 100 ILE A O 1
ATOM 764 N N . TYR A 1 101 ? -6.946 1.303 -2.615 1.00 93.81 101 TYR A N 1
ATOM 765 C CA . TYR A 1 101 ? -7.741 2.082 -1.668 1.00 93.81 101 TYR A CA 1
ATOM 766 C C . TYR A 1 101 ? -7.933 1.265 -0.402 1.00 93.81 101 TYR A C 1
ATOM 768 O O . TYR A 1 101 ? -8.213 0.080 -0.510 1.00 93.81 101 TYR A O 1
ATOM 776 N N . CYS A 1 102 ? -7.810 1.874 0.773 1.00 92.50 102 CYS A N 1
ATOM 777 C CA . CYS A 1 102 ? -8.280 1.302 2.029 1.00 92.50 102 CYS A CA 1
ATOM 778 C C . CYS A 1 102 ? -9.296 2.249 2.669 1.00 92.50 102 CYS A C 1
ATOM 780 O O . CYS A 1 102 ? -9.007 3.425 2.918 1.00 92.50 102 CYS A O 1
ATOM 782 N N . HIS A 1 103 ? -10.487 1.718 2.912 1.00 89.12 103 HIS A N 1
ATOM 783 C CA . HIS A 1 103 ? -11.634 2.416 3.472 1.00 89.12 103 HIS A CA 1
ATOM 784 C C . HIS A 1 103 ? -11.637 2.297 5.000 1.00 89.12 103 HIS A C 1
ATOM 786 O O . HIS A 1 103 ? -11.164 1.303 5.550 1.00 89.12 103 HIS A O 1
ATOM 792 N N . ASN A 1 104 ? -12.153 3.329 5.672 1.00 76.62 104 ASN A N 1
ATOM 793 C CA . ASN A 1 104 ? -12.325 3.363 7.129 1.00 76.62 104 ASN A CA 1
ATOM 794 C C . ASN A 1 104 ? -13.599 2.640 7.583 1.00 76.62 104 ASN A C 1
ATOM 796 O O . ASN A 1 104 ? -14.645 2.843 6.926 1.00 76.62 104 ASN A O 1
#